Protein AF-A0A954IAB9-F1 (afdb_monomer_lite)

Secondary structure (DSSP, 8-state):
-HHHHHHHHHHHHHHHS-TTTHHHHHHHHHIIIIIIHHHHHHHHHH-SEETTEE----BTTBT-----HHHHHHHHHHH-S----HHHHHHHHHS----TTS-HHHHHHHHHTHHHHHHHHHHHHHHHHHHHHHHT-S-------HHHHHHSS------

Structure (mmCIF, N/CA/C/O backbone):
data_AF-A0A954IAB9-F1
#
_entry.id   AF-A0A954IAB9-F1
#
loop_
_atom_site.group_PDB
_atom_site.id
_atom_site.type_symbol
_atom_site.label_atom_id
_atom_site.label_alt_id
_atom_site.label_comp_id
_atom_site.label_asym_id
_atom_site.label_entity_id
_atom_site.label_seq_id
_atom_site.pdbx_PDB_ins_code
_atom_site.Cartn_x
_atom_site.Cartn_y
_atom_site.Cartn_z
_atom_site.occupancy
_atom_site.B_iso_or_equiv
_atom_site.auth_seq_id
_atom_site.auth_comp_id
_atom_site.auth_asym_id
_atom_site.auth_atom_id
_atom_site.pdbx_PDB_model_num
ATOM 1 N N . CYS A 1 1 ? -14.443 4.935 0.168 1.00 63.38 1 CYS A N 1
ATOM 2 C CA . CYS A 1 1 ? -14.576 3.662 0.917 1.00 63.38 1 CYS A CA 1
ATOM 3 C C . CYS A 1 1 ? -13.599 3.584 2.092 1.00 63.38 1 CYS A C 1
ATOM 5 O O . CYS A 1 1 ? -14.034 3.186 3.162 1.00 63.38 1 CYS A O 1
ATOM 7 N N . TYR A 1 2 ? -12.340 4.011 1.920 1.00 65.38 2 TYR A N 1
ATOM 8 C CA . TYR A 1 2 ? -11.332 4.087 2.987 1.00 65.38 2 TYR A CA 1
ATOM 9 C C . TYR A 1 2 ? -11.833 4.840 4.234 1.00 65.38 2 TYR A C 1
ATOM 11 O O . TYR A 1 2 ? -11.977 4.232 5.288 1.00 65.38 2 TYR A O 1
ATOM 19 N N . ASP A 1 3 ? -12.218 6.113 4.097 1.00 75.12 3 ASP A N 1
ATOM 20 C CA . ASP A 1 3 ? -12.642 6.924 5.251 1.00 75.12 3 ASP A CA 1
ATOM 21 C C . ASP A 1 3 ? -13.807 6.323 6.029 1.00 75.12 3 ASP A C 1
ATOM 23 O O . ASP A 1 3 ? -13.768 6.289 7.250 1.00 75.12 3 ASP A O 1
ATOM 27 N N . PHE A 1 4 ? -14.821 5.790 5.348 1.00 79.31 4 PHE A N 1
ATOM 28 C CA . PHE A 1 4 ? -15.964 5.183 6.029 1.00 79.31 4 PHE A CA 1
ATOM 29 C C . PHE A 1 4 ? -15.543 3.986 6.896 1.00 79.31 4 PHE A C 1
ATOM 31 O O . PHE A 1 4 ? -15.922 3.897 8.058 1.00 79.31 4 PHE A O 1
ATOM 38 N N . PHE A 1 5 ? -14.702 3.094 6.366 1.00 80.88 5 PHE A N 1
ATOM 39 C CA . PHE A 1 5 ? -14.219 1.933 7.114 1.00 80.88 5 PHE A CA 1
ATOM 40 C C . PHE A 1 5 ? -13.349 2.338 8.315 1.00 80.88 5 PHE A C 1
ATOM 42 O O . PHE A 1 5 ? -13.541 1.823 9.416 1.00 80.88 5 PHE A O 1
ATOM 49 N N . PHE A 1 6 ? -12.431 3.290 8.128 1.00 81.44 6 PHE A N 1
A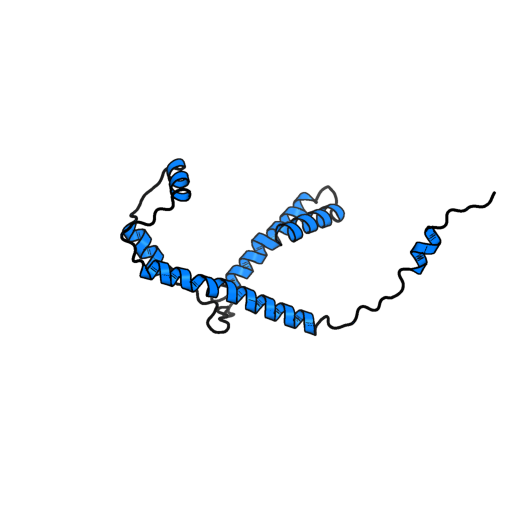TOM 50 C CA . PHE A 1 6 ? -11.517 3.718 9.188 1.00 81.44 6 PHE A CA 1
ATOM 51 C C . PHE A 1 6 ? -12.205 4.576 10.250 1.00 81.44 6 PHE A C 1
ATOM 53 O O . PHE A 1 6 ? -12.039 4.312 11.438 1.00 81.44 6 PHE A O 1
ATOM 60 N N . VAL A 1 7 ? -13.032 5.545 9.855 1.00 83.94 7 VAL A N 1
ATOM 61 C CA . VAL A 1 7 ? -13.745 6.425 10.792 1.00 83.94 7 VAL A CA 1
ATOM 62 C C . VAL A 1 7 ? -14.751 5.632 11.624 1.00 83.94 7 VAL A C 1
ATOM 64 O O . VAL A 1 7 ? -14.762 5.754 12.850 1.00 83.94 7 VAL A O 1
ATOM 67 N N . THR A 1 8 ? -15.557 4.767 11.001 1.00 86.81 8 THR A N 1
ATOM 68 C CA . THR A 1 8 ? -16.503 3.924 11.746 1.00 86.81 8 THR A CA 1
ATOM 69 C C . THR A 1 8 ? -15.774 2.876 12.590 1.00 86.81 8 THR A C 1
ATOM 71 O O . THR A 1 8 ? -16.167 2.636 13.733 1.00 86.81 8 THR A O 1
ATOM 74 N N . GLY A 1 9 ? -14.678 2.303 12.082 1.00 84.19 9 GLY A N 1
ATOM 75 C CA . GLY A 1 9 ? -13.828 1.376 12.828 1.00 84.19 9 GLY A CA 1
ATOM 76 C C . GLY A 1 9 ? -13.229 2.006 14.087 1.00 84.19 9 GLY A C 1
ATOM 77 O O . GLY A 1 9 ? -13.311 1.417 15.168 1.00 84.19 9 GLY A O 1
ATOM 78 N N . PHE A 1 10 ? -12.699 3.227 13.994 1.00 84.88 10 PHE A N 1
ATOM 79 C CA . PHE A 1 10 ? -12.187 3.957 15.156 1.00 84.88 10 PHE A CA 1
ATOM 80 C C . PHE A 1 10 ? -13.293 4.312 16.145 1.00 84.88 10 PHE A C 1
ATOM 82 O O . PHE A 1 10 ? -13.125 4.078 17.340 1.00 84.88 10 PHE A O 1
ATOM 89 N N . MET A 1 11 ? -14.448 4.775 15.661 1.00 85.44 11 MET A N 1
ATOM 90 C CA . MET A 1 11 ? -15.587 5.106 16.519 1.00 85.44 11 MET A CA 1
ATOM 91 C C . MET A 1 11 ? -16.092 3.888 17.308 1.00 85.44 11 MET A C 1
ATOM 93 O O . MET A 1 11 ? -16.374 3.997 18.501 1.00 85.44 11 MET A O 1
ATOM 97 N N . TYR A 1 12 ? -16.150 2.712 16.677 1.00 86.69 12 TYR A N 1
ATOM 98 C CA . TYR A 1 12 ? -16.496 1.465 17.359 1.00 86.69 12 TYR A CA 1
ATOM 99 C C . TYR A 1 12 ? -15.424 1.038 18.374 1.00 86.69 12 TYR A C 1
ATOM 101 O O . TYR A 1 12 ? -15.738 0.671 19.510 1.00 86.69 12 TYR A O 1
ATOM 109 N N . THR A 1 13 ? -14.150 1.121 17.990 1.00 85.81 13 THR A N 1
ATOM 110 C CA . THR A 1 13 ? -13.026 0.733 18.854 1.00 85.81 13 THR A CA 1
ATOM 111 C C . THR A 1 13 ? -12.951 1.620 20.100 1.00 85.81 13 THR A C 1
ATOM 113 O O . THR A 1 13 ? -12.732 1.111 21.197 1.00 85.81 13 THR A O 1
ATOM 116 N N . ASP A 1 14 ? -13.244 2.915 19.971 1.00 82.19 14 ASP A N 1
ATOM 117 C CA . ASP A 1 14 ? -13.301 3.861 21.092 1.00 82.19 14 ASP A CA 1
ATOM 118 C C . ASP A 1 14 ? -14.468 3.622 22.050 1.00 82.19 14 ASP A C 1
ATOM 120 O O . ASP A 1 14 ? -14.331 3.851 23.258 1.00 82.19 14 ASP A O 1
ATOM 124 N N . GLN A 1 15 ? -15.608 3.154 21.536 1.00 84.12 15 GLN A N 1
ATOM 125 C CA . GLN A 1 15 ? -16.745 2.767 22.371 1.00 84.12 15 GLN A CA 1
ATOM 126 C C . GLN A 1 15 ? -16.466 1.473 23.139 1.00 84.12 15 GLN A C 1
ATOM 128 O O . GLN A 1 15 ? -16.858 1.349 24.300 1.00 84.12 15 GLN A O 1
ATOM 133 N N . LYS A 1 16 ? -15.784 0.509 22.508 1.00 85.94 16 LYS A N 1
ATOM 134 C CA . LYS A 1 16 ? -15.567 -0.821 23.086 1.00 85.94 16 LYS A CA 1
ATOM 135 C C . LYS A 1 16 ? -14.321 -0.910 23.975 1.00 85.94 16 LYS A C 1
ATOM 137 O O . LYS A 1 16 ? -14.319 -1.709 24.910 1.00 85.94 16 LYS A O 1
ATOM 142 N N . ALA A 1 17 ? -13.282 -0.116 23.709 1.00 82.25 17 ALA A N 1
ATOM 143 C CA . ALA A 1 17 ? -12.020 -0.174 24.441 1.00 82.25 17 ALA A CA 1
ATOM 144 C C . ALA A 1 17 ? -12.001 0.746 25.691 1.00 82.25 17 ALA A C 1
ATOM 146 O O . ALA A 1 17 ? -12.410 1.916 25.628 1.00 82.25 17 ALA A O 1
ATOM 147 N N . PRO A 1 18 ? -11.486 0.262 26.841 1.00 79.19 18 PRO A N 1
ATOM 148 C CA . PRO A 1 18 ? -11.261 1.082 28.029 1.00 79.19 18 PRO A CA 1
ATOM 149 C C . PRO A 1 18 ? -10.255 2.204 27.749 1.00 79.19 18 PRO A C 1
ATOM 151 O O . PRO A 1 18 ? -9.339 2.029 26.944 1.00 79.19 18 PRO A O 1
ATOM 154 N N . LYS A 1 19 ? -10.436 3.363 28.407 1.00 83.31 19 LYS A N 1
ATOM 155 C CA . LYS A 1 19 ? -9.707 4.624 28.134 1.00 83.31 19 LYS A CA 1
ATOM 156 C C . LYS A 1 19 ? -8.185 4.450 28.086 1.00 83.31 19 LYS A C 1
ATOM 158 O O . LYS A 1 19 ? -7.527 5.108 27.289 1.00 83.31 19 LYS A O 1
ATOM 163 N N . ASP A 1 20 ? -7.671 3.519 28.872 1.00 88.62 20 ASP A N 1
ATOM 164 C CA . ASP A 1 20 ? -6.248 3.249 29.068 1.00 88.62 20 ASP A CA 1
ATOM 165 C C . ASP A 1 20 ? -5.594 2.565 27.848 1.00 88.62 20 ASP A C 1
ATOM 167 O O . ASP A 1 20 ? -4.386 2.679 27.643 1.00 88.62 20 ASP A O 1
ATOM 171 N N . ILE A 1 21 ? -6.383 1.875 27.009 1.00 86.19 21 ILE A N 1
ATOM 172 C CA . ILE A 1 21 ? -5.887 1.102 25.854 1.00 86.19 21 ILE A CA 1
ATOM 173 C C . ILE A 1 21 ? -6.482 1.528 24.504 1.00 86.19 21 ILE A C 1
ATOM 175 O O . ILE A 1 21 ? -6.163 0.917 23.486 1.00 86.19 21 ILE A O 1
ATOM 179 N N . ARG A 1 22 ? -7.304 2.586 24.447 1.00 82.62 22 ARG A N 1
ATOM 180 C CA . ARG A 1 22 ? -7.924 3.058 23.187 1.00 82.62 22 ARG A CA 1
ATOM 181 C C . ARG A 1 22 ? -6.896 3.370 22.107 1.00 82.62 22 ARG A C 1
ATOM 183 O O . ARG A 1 22 ? -7.024 2.886 20.989 1.00 82.62 22 ARG A O 1
ATOM 190 N N . GLY A 1 23 ? -5.833 4.091 22.464 1.00 82.19 23 GLY A N 1
ATOM 191 C CA . GLY A 1 23 ? -4.753 4.414 21.527 1.00 82.19 23 GLY A CA 1
ATOM 192 C C . GLY A 1 23 ? -4.031 3.172 20.990 1.00 82.19 23 GLY A C 1
ATOM 193 O O . GLY A 1 23 ? -3.647 3.143 19.825 1.00 82.19 23 GLY A O 1
ATOM 194 N N . GLN A 1 24 ? -3.906 2.118 21.805 1.00 85.75 24 GLN A N 1
ATOM 195 C CA . GLN A 1 24 ? -3.318 0.841 21.383 1.00 85.75 24 GLN A CA 1
ATOM 196 C C . GLN A 1 24 ? -4.262 0.059 20.458 1.00 85.75 24 GLN A C 1
ATOM 198 O O . GLN A 1 24 ? -3.827 -0.563 19.494 1.00 85.75 24 GLN A O 1
ATOM 203 N N . ALA A 1 25 ? -5.567 0.109 20.719 1.00 84.00 25 ALA A N 1
ATOM 204 C CA . ALA A 1 25 ? -6.564 -0.559 19.890 1.00 84.00 25 ALA A CA 1
ATOM 205 C C . ALA A 1 25 ? -6.741 0.134 18.523 1.00 84.00 25 ALA A C 1
ATOM 207 O O . ALA A 1 25 ? -6.866 -0.541 17.501 1.00 84.00 25 ALA A O 1
ATOM 208 N N . GLN A 1 26 ? -6.675 1.470 18.475 1.00 80.50 26 GLN A N 1
ATOM 209 C CA . GLN A 1 26 ? -6.680 2.227 17.219 1.00 80.50 26 GLN A CA 1
ATOM 210 C C . GLN A 1 26 ? -5.434 1.935 16.369 1.00 80.50 26 GLN A C 1
ATOM 212 O O . GLN A 1 26 ? -5.552 1.702 15.165 1.00 80.50 26 GLN A O 1
ATOM 217 N N . SER A 1 27 ? -4.243 1.892 16.978 1.00 86.50 27 SER A N 1
ATOM 218 C CA . SER A 1 27 ? -3.009 1.573 16.249 1.00 86.50 27 SER A CA 1
ATOM 219 C C . SER A 1 27 ? -2.967 0.118 15.778 1.00 86.50 27 SER A C 1
ATOM 221 O O . SER A 1 27 ? -2.481 -0.144 14.679 1.00 86.50 27 SER A O 1
ATOM 223 N N . LEU A 1 28 ? -3.558 -0.817 16.532 1.00 89.75 28 LEU A N 1
ATOM 224 C CA . LEU A 1 28 ? -3.750 -2.200 16.090 1.00 89.75 28 LEU A CA 1
ATOM 225 C C . LEU A 1 28 ? -4.651 -2.285 14.848 1.00 89.75 28 LEU A C 1
ATOM 227 O O . LEU A 1 28 ? -4.337 -3.029 13.921 1.00 89.75 28 LEU A O 1
ATOM 231 N N . LEU A 1 29 ? -5.733 -1.501 14.792 1.00 85.38 29 LEU A N 1
ATOM 232 C CA . LEU A 1 29 ? -6.628 -1.458 13.630 1.00 85.38 29 LEU A CA 1
ATOM 233 C C . LEU A 1 29 ? -5.893 -0.955 12.378 1.00 85.38 29 LEU A C 1
ATOM 235 O O . LEU A 1 29 ? -6.017 -1.547 11.303 1.00 85.38 29 LEU A O 1
ATOM 239 N N . VAL A 1 30 ? -5.066 0.085 12.514 1.00 86.31 30 VAL A N 1
ATOM 240 C CA . VAL A 1 30 ? -4.218 0.577 11.414 1.00 86.31 30 VAL A CA 1
ATOM 241 C C . VAL A 1 30 ? -3.159 -0.456 11.028 1.00 86.31 30 VAL A C 1
ATOM 243 O O . VAL A 1 30 ? -2.972 -0.731 9.846 1.00 86.31 30 VAL A O 1
ATOM 246 N N . PHE A 1 31 ? -2.499 -1.085 12.000 1.00 89.69 31 PHE A N 1
ATOM 247 C CA . PHE A 1 31 ? -1.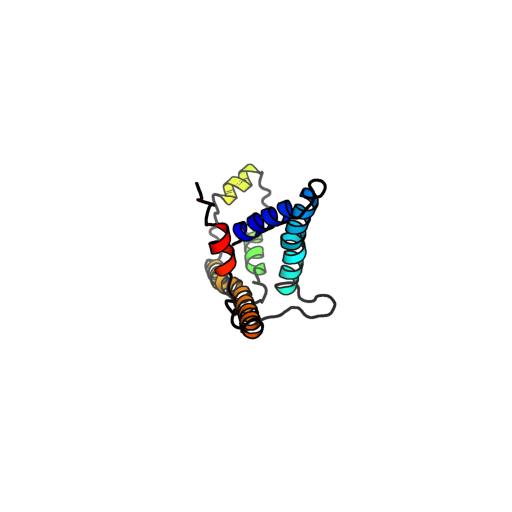482 -2.106 11.747 1.00 89.69 31 PHE A CA 1
ATOM 248 C C . PHE A 1 31 ? -2.043 -3.326 11.008 1.00 89.69 31 PHE A C 1
ATOM 250 O O . PHE A 1 31 ? -1.424 -3.820 10.068 1.00 89.69 31 PHE A O 1
ATOM 257 N N . LEU A 1 32 ? -3.226 -3.808 11.383 1.00 87.88 32 LEU A N 1
ATOM 258 C CA . LEU A 1 32 ? -3.835 -4.961 10.722 1.00 87.88 32 LEU A CA 1
ATOM 259 C C . LEU A 1 32 ? -4.257 -4.648 9.286 1.00 87.88 32 LEU A C 1
ATOM 261 O O . LEU A 1 32 ? -4.171 -5.511 8.419 1.00 87.88 32 LEU A O 1
ATOM 265 N N . THR A 1 33 ? -4.681 -3.419 9.016 1.00 81.75 33 THR A N 1
ATOM 266 C CA . THR A 1 33 ? -5.237 -3.033 7.713 1.00 81.75 33 THR A CA 1
ATOM 267 C C . THR A 1 33 ? -4.162 -2.546 6.743 1.00 81.75 33 THR A C 1
ATOM 269 O O . THR A 1 33 ? -4.121 -2.995 5.601 1.00 81.75 33 THR A O 1
ATOM 272 N N . GLN A 1 34 ? -3.258 -1.680 7.204 1.00 82.31 34 GLN A N 1
ATOM 273 C CA . GLN A 1 34 ? -2.168 -1.106 6.408 1.00 82.31 34 GLN A CA 1
ATOM 274 C C . GLN A 1 34 ? -0.862 -1.890 6.516 1.00 82.31 34 GLN A C 1
ATOM 276 O O . GLN A 1 34 ? -0.053 -1.848 5.600 1.00 82.31 34 GLN A O 1
ATOM 281 N N . GLY A 1 35 ? -0.633 -2.603 7.618 1.00 86.62 35 GLY A N 1
ATOM 282 C CA . GLY A 1 35 ? 0.543 -3.456 7.780 1.00 86.62 35 GLY A CA 1
ATOM 283 C C . GLY A 1 35 ? 0.268 -4.853 7.244 1.00 86.62 35 GLY A C 1
ATOM 284 O O . GLY A 1 35 ? 0.699 -5.209 6.152 1.00 86.62 35 GLY A O 1
ATOM 285 N N . VAL A 1 36 ? -0.483 -5.646 8.007 1.00 86.25 36 VAL A N 1
ATOM 286 C CA . VAL A 1 36 ? -0.720 -7.067 7.710 1.00 86.25 36 VAL A CA 1
ATOM 287 C C . VAL A 1 36 ? -1.533 -7.247 6.427 1.00 86.25 36 VAL A C 1
ATOM 289 O O . VAL A 1 36 ? -1.133 -8.011 5.550 1.00 86.25 36 VAL A O 1
ATOM 292 N N . GLY A 1 37 ? -2.638 -6.515 6.283 1.00 83.00 37 GLY A N 1
ATOM 293 C CA . GLY A 1 37 ? -3.507 -6.591 5.110 1.00 83.00 37 GLY A CA 1
ATOM 294 C C . GLY A 1 37 ? -2.770 -6.242 3.821 1.00 83.00 37 GLY A C 1
ATOM 295 O O . GLY A 1 37 ? -2.872 -6.963 2.832 1.00 83.00 37 GLY A O 1
ATOM 296 N N . MET A 1 38 ? -1.954 -5.190 3.853 1.00 82.25 38 MET A N 1
ATOM 297 C CA . MET A 1 38 ? -1.136 -4.794 2.712 1.00 82.25 38 MET A CA 1
ATOM 298 C C . MET A 1 38 ? 0.029 -5.765 2.464 1.00 82.25 38 MET A C 1
ATOM 300 O O . MET A 1 38 ? 0.311 -6.081 1.314 1.00 82.25 38 MET A O 1
ATOM 304 N N . PHE A 1 39 ? 0.672 -6.293 3.509 1.00 78.00 39 PHE A N 1
ATOM 305 C CA . PHE A 1 39 ? 1.749 -7.283 3.389 1.00 78.00 39 PHE A CA 1
ATOM 306 C C . PHE A 1 39 ? 1.280 -8.555 2.676 1.00 78.00 39 PHE A C 1
ATOM 308 O O . PHE A 1 39 ? 1.894 -8.987 1.698 1.00 78.00 39 PHE A O 1
ATOM 315 N N . PHE A 1 40 ? 0.163 -9.129 3.128 1.00 77.06 40 PHE A N 1
ATOM 316 C CA . PHE A 1 40 ? -0.419 -10.297 2.475 1.00 77.06 40 PHE A CA 1
ATOM 317 C C . PHE A 1 40 ? -1.030 -9.940 1.120 1.00 77.06 40 PHE A C 1
ATOM 319 O O . PHE A 1 40 ? -0.867 -10.704 0.176 1.00 77.06 40 PHE A O 1
ATOM 326 N N . GLY A 1 41 ? -1.644 -8.761 0.983 1.00 74.56 41 GLY A N 1
ATOM 327 C CA . GLY A 1 41 ? -2.164 -8.264 -0.290 1.00 74.56 41 GLY A CA 1
ATOM 328 C C . GLY A 1 41 ? -1.082 -8.167 -1.366 1.00 74.56 41 GLY A C 1
ATOM 329 O O . GLY A 1 41 ? -1.258 -8.706 -2.454 1.00 74.56 41 GLY A O 1
ATOM 330 N N . TYR A 1 42 ? 0.075 -7.576 -1.050 1.00 71.00 42 TYR A N 1
ATOM 331 C CA . TYR A 1 42 ? 1.211 -7.522 -1.970 1.00 71.00 42 TYR A CA 1
ATOM 332 C C . TYR A 1 42 ? 1.824 -8.897 -2.220 1.00 71.00 42 TYR A C 1
ATOM 334 O O . TYR A 1 42 ? 2.242 -9.178 -3.338 1.00 71.00 42 TYR A O 1
ATOM 342 N N . ARG A 1 43 ? 1.866 -9.781 -1.217 1.00 69.50 43 ARG A N 1
ATOM 343 C CA . ARG A 1 43 ? 2.352 -11.151 -1.422 1.00 69.50 43 ARG A CA 1
ATOM 344 C C . ARG A 1 43 ? 1.447 -11.978 -2.325 1.00 69.50 43 ARG A C 1
ATOM 346 O O . ARG A 1 43 ? 1.959 -12.752 -3.122 1.00 69.50 43 ARG A O 1
ATOM 353 N N . ILE A 1 44 ? 0.137 -11.801 -2.223 1.00 71.38 44 ILE A N 1
ATOM 354 C CA . ILE A 1 44 ? -0.834 -12.491 -3.073 1.00 71.38 44 ILE A CA 1
ATOM 355 C C . ILE A 1 44 ? -0.847 -11.880 -4.478 1.00 71.38 44 ILE A C 1
ATOM 357 O O . ILE A 1 44 ? -0.932 -12.609 -5.454 1.00 71.38 44 ILE A O 1
ATOM 361 N N . ALA A 1 45 ? -0.734 -10.556 -4.599 1.00 67.88 45 ALA A N 1
ATOM 362 C CA . ALA A 1 45 ? -0.788 -9.883 -5.895 1.00 67.88 45 ALA A CA 1
ATOM 363 C C . ALA A 1 45 ? 0.553 -9.882 -6.657 1.00 67.88 45 ALA A C 1
ATOM 365 O O . ALA A 1 45 ? 0.552 -9.786 -7.880 1.00 67.88 45 ALA A O 1
ATOM 366 N N . PHE A 1 46 ? 1.697 -9.969 -5.964 1.00 62.66 46 PHE A N 1
ATOM 367 C CA . PHE A 1 46 ? 3.026 -9.774 -6.567 1.00 62.66 46 PHE A CA 1
ATOM 368 C C . PHE A 1 46 ? 4.127 -10.698 -6.013 1.00 62.66 46 PHE A C 1
ATOM 370 O O . PHE A 1 46 ? 5.286 -10.550 -6.396 1.00 62.66 46 PHE A O 1
ATOM 377 N N . GLY A 1 47 ? 3.817 -11.604 -5.079 1.00 63.97 47 GLY A N 1
ATOM 378 C CA . GLY A 1 47 ? 4.814 -12.247 -4.216 1.00 63.97 47 GLY A CA 1
ATOM 379 C C . GLY A 1 47 ? 5.446 -13.548 -4.703 1.00 63.97 47 GLY A C 1
ATOM 380 O O . GLY A 1 47 ? 6.328 -14.038 -4.002 1.00 63.97 47 GLY A O 1
ATOM 381 N N . GLY A 1 48 ? 5.041 -14.098 -5.850 1.00 66.50 48 GLY A N 1
ATOM 382 C CA . GLY A 1 48 ? 5.628 -15.309 -6.444 1.00 66.50 48 GLY A CA 1
ATOM 383 C C . G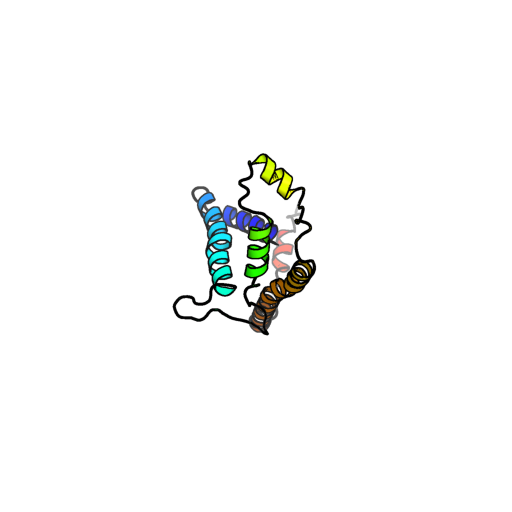LY A 1 48 ? 5.391 -16.585 -5.627 1.00 66.50 48 GLY A C 1
ATOM 384 O O . GLY A 1 48 ? 4.583 -17.417 -6.010 1.00 66.50 48 GLY A O 1
ATOM 385 N N . GLU A 1 49 ? 6.048 -16.734 -4.478 1.00 63.31 49 GLU A N 1
ATOM 386 C CA . GLU A 1 49 ? 5.939 -17.896 -3.590 1.00 63.31 49 GLU A CA 1
ATOM 387 C C . GLU A 1 49 ? 5.858 -17.444 -2.124 1.00 63.31 49 GLU A C 1
ATOM 389 O O . GLU A 1 49 ? 6.674 -16.644 -1.651 1.00 63.31 49 GLU A O 1
ATOM 394 N N . PHE A 1 50 ? 4.897 -17.963 -1.359 1.00 62.62 50 PHE A N 1
ATOM 395 C CA . PHE A 1 50 ? 4.833 -17.769 0.092 1.00 62.62 50 PHE A CA 1
ATOM 396 C C . PHE A 1 50 ? 4.765 -19.121 0.788 1.00 62.62 50 PHE A C 1
ATOM 398 O O . PHE A 1 50 ? 3.830 -19.887 0.587 1.00 62.62 50 PHE A O 1
ATOM 405 N N . ALA A 1 51 ? 5.772 -19.402 1.618 1.00 66.50 51 ALA A N 1
ATOM 406 C CA . ALA A 1 51 ? 5.864 -20.629 2.409 1.00 66.50 51 ALA A CA 1
ATOM 407 C C . ALA A 1 51 ? 5.729 -21.930 1.580 1.00 66.50 51 ALA A C 1
ATOM 409 O O . ALA A 1 51 ? 5.096 -22.882 2.026 1.00 66.50 51 ALA A O 1
ATOM 410 N N . GLY A 1 52 ? 6.318 -21.969 0.378 1.00 65.00 52 GLY A N 1
ATOM 411 C CA . GLY A 1 52 ? 6.266 -23.131 -0.525 1.00 65.00 52 GLY A CA 1
ATOM 412 C C . GLY A 1 52 ? 4.959 -23.267 -1.312 1.00 65.00 52 GLY A C 1
ATOM 413 O O . GLY A 1 52 ? 4.757 -24.265 -2.000 1.00 65.00 52 GLY A O 1
ATOM 414 N N . ILE A 1 53 ? 4.055 -22.289 -1.192 1.00 68.00 53 ILE A N 1
ATOM 415 C CA . ILE A 1 53 ? 2.840 -22.199 -1.997 1.00 68.00 53 ILE A CA 1
ATOM 416 C C . ILE A 1 53 ? 3.096 -21.172 -3.110 1.00 68.00 53 ILE A C 1
ATOM 418 O O . ILE A 1 53 ? 3.330 -19.998 -2.791 1.00 68.00 53 ILE A O 1
ATOM 422 N N . PRO A 1 54 ? 3.047 -21.574 -4.392 1.00 64.69 54 PRO A N 1
ATOM 423 C CA . PRO A 1 54 ? 3.081 -20.638 -5.509 1.00 64.69 54 PRO A CA 1
ATOM 424 C C . PRO A 1 54 ? 1.842 -19.725 -5.449 1.00 64.69 54 PRO A C 1
ATOM 426 O O . PRO A 1 54 ? 0.694 -20.180 -5.456 1.00 64.69 54 PRO A O 1
ATOM 429 N N . LEU A 1 55 ? 2.095 -18.426 -5.274 1.00 69.50 55 LEU A N 1
ATOM 430 C CA . LEU A 1 55 ? 1.115 -17.337 -5.175 1.00 69.50 55 LEU A CA 1
ATOM 431 C C . LEU A 1 55 ? 1.092 -16.464 -6.440 1.00 69.50 55 LEU A C 1
ATOM 433 O O . LEU A 1 55 ? 0.489 -15.396 -6.453 1.00 69.50 55 LEU A O 1
ATOM 437 N N . ASP A 1 56 ? 1.700 -16.923 -7.527 1.00 63.41 56 ASP A N 1
ATOM 438 C CA . ASP A 1 56 ? 1.616 -16.381 -8.884 1.00 63.41 56 ASP A CA 1
ATOM 439 C C . ASP A 1 56 ? 0.247 -16.664 -9.532 1.00 63.41 56 ASP A C 1
ATOM 441 O O . ASP A 1 56 ? 0.130 -17.138 -10.665 1.00 63.41 56 ASP A O 1
ATOM 445 N N . TRP A 1 57 ? -0.824 -16.363 -8.795 1.00 63.91 57 TRP A N 1
ATOM 446 C CA . TRP A 1 57 ? -2.199 -16.581 -9.222 1.00 63.91 57 TRP A CA 1
ATOM 447 C C . TRP A 1 57 ? -2.536 -15.576 -10.321 1.00 63.91 57 TRP A C 1
ATOM 449 O O . TRP A 1 57 ? -3.033 -14.483 -10.070 1.00 63.91 57 TRP A O 1
ATOM 459 N N . THR A 1 58 ? -2.247 -15.949 -11.563 1.00 61.47 58 THR A N 1
ATOM 460 C CA . THR A 1 58 ? -2.641 -15.187 -12.746 1.00 61.47 58 THR A CA 1
ATOM 461 C C . THR A 1 58 ? -4.014 -15.668 -13.200 1.00 61.47 58 THR A C 1
ATOM 463 O O . THR A 1 58 ? -4.193 -16.797 -13.654 1.00 61.47 58 THR A O 1
ATOM 466 N N . LEU A 1 59 ? -5.026 -14.816 -13.049 1.00 61.03 59 LEU A N 1
ATOM 467 C CA . LEU A 1 59 ? -6.389 -15.125 -13.474 1.00 61.03 59 LEU A CA 1
ATOM 468 C C . LEU A 1 59 ? -6.602 -14.545 -14.872 1.00 61.03 59 LEU A C 1
ATOM 470 O O . LEU A 1 59 ? -6.549 -13.335 -15.064 1.00 61.03 59 LEU A O 1
ATOM 474 N N . PHE A 1 60 ? -6.822 -15.418 -15.861 1.00 55.94 60 PHE A N 1
ATOM 475 C CA . PHE A 1 60 ? -7.100 -15.041 -17.257 1.00 55.94 60 PHE A CA 1
ATOM 476 C C . PHE A 1 60 ? -6.046 -14.110 -17.898 1.00 55.94 60 PHE A C 1
ATOM 478 O O . PHE A 1 60 ? -6.379 -13.248 -18.702 1.00 55.94 60 PHE A O 1
ATOM 485 N N . GLY A 1 61 ? -4.763 -14.271 -17.550 1.00 60.81 61 GLY A N 1
ATOM 486 C CA . GLY A 1 61 ? -3.669 -13.434 -18.071 1.00 60.81 61 GLY A CA 1
ATOM 487 C C . GLY A 1 61 ? -3.477 -12.098 -17.340 1.00 60.81 61 GLY A C 1
ATOM 488 O O . GLY A 1 61 ? -2.489 -11.410 -17.597 1.00 60.81 61 GLY A O 1
ATOM 489 N N . TYR A 1 62 ? -4.355 -11.776 -16.386 1.00 58.41 62 TYR A N 1
ATOM 490 C CA . TYR A 1 62 ? -4.264 -10.621 -15.496 1.00 58.41 62 TYR A CA 1
ATOM 491 C C . TYR A 1 62 ? -3.555 -11.010 -14.187 1.00 58.41 62 TYR A C 1
ATOM 493 O O . TYR A 1 62 ? -3.753 -12.110 -13.668 1.00 58.41 62 TYR A O 1
ATOM 501 N N . GLY A 1 63 ? -2.693 -10.128 -13.669 1.00 58.84 63 GLY A N 1
ATOM 502 C CA . GLY A 1 63 ? -1.831 -10.393 -12.502 1.00 58.84 63 GLY A CA 1
ATOM 503 C C . GLY A 1 63 ? -0.350 -10.624 -12.832 1.00 58.84 63 GLY A C 1
ATOM 504 O O . GLY A 1 63 ? 0.466 -10.772 -11.927 1.00 58.84 63 GLY A O 1
ATOM 505 N N . LYS A 1 64 ? 0.035 -10.612 -14.117 1.00 61.75 64 LYS A N 1
ATOM 506 C CA . LYS A 1 64 ? 1.453 -10.496 -14.487 1.00 61.75 64 LYS A CA 1
ATOM 507 C C . LYS A 1 64 ? 1.982 -9.141 -14.019 1.00 61.75 64 LYS A C 1
ATOM 509 O O . LYS A 1 64 ? 1.308 -8.126 -14.198 1.00 61.75 64 LYS A O 1
ATOM 514 N N . GLN A 1 65 ? 3.180 -9.124 -13.433 1.00 58.19 65 GLN A N 1
ATOM 515 C CA . GLN A 1 65 ? 3.867 -7.873 -13.122 1.00 58.19 65 GLN A CA 1
ATOM 516 C C . GLN A 1 65 ? 3.996 -7.061 -14.414 1.00 58.19 65 GLN A C 1
ATOM 518 O O . GLN A 1 65 ? 4.492 -7.562 -15.422 1.00 58.19 65 GLN A O 1
ATOM 523 N N . VAL A 1 66 ? 3.491 -5.829 -14.382 1.00 59.66 66 VAL A N 1
ATOM 524 C CA . VAL A 1 66 ? 3.686 -4.839 -15.442 1.00 59.66 66 VAL A CA 1
ATOM 525 C C . VAL A 1 66 ? 5.188 -4.605 -15.531 1.00 59.66 66 VAL A C 1
ATOM 527 O O . VAL A 1 66 ? 5.76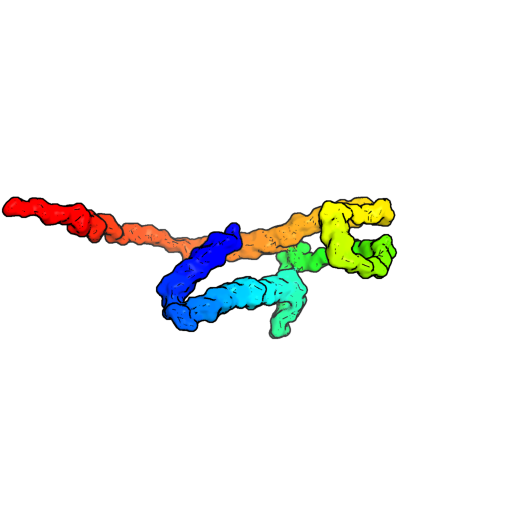6 -3.974 -14.643 1.00 59.66 66 VAL A O 1
ATOM 530 N N . ASP A 1 67 ? 5.824 -5.175 -16.557 1.00 60.22 67 ASP A N 1
ATOM 531 C CA . ASP A 1 67 ? 7.252 -5.011 -16.809 1.00 60.22 67 ASP A CA 1
ATOM 532 C C . ASP A 1 67 ? 7.512 -3.561 -17.214 1.00 60.22 67 ASP A C 1
ATOM 534 O O . ASP A 1 67 ? 7.485 -3.166 -18.376 1.00 60.22 67 ASP A O 1
ATOM 538 N N . SER A 1 68 ? 7.692 -2.736 -16.190 1.00 56.00 68 SER A N 1
ATOM 539 C CA . SER A 1 68 ? 8.107 -1.350 -16.324 1.00 56.00 68 SER A CA 1
ATOM 540 C C . SER A 1 68 ? 9.625 -1.258 -16.459 1.00 56.00 68 SER A C 1
ATOM 542 O O . SER A 1 68 ? 10.125 -0.143 -16.516 1.00 56.00 68 SER A O 1
ATOM 544 N N . GLY A 1 69 ? 10.363 -2.379 -16.472 1.00 58.88 69 GLY A N 1
ATOM 545 C CA . GLY A 1 69 ? 11.826 -2.402 -16.472 1.00 58.88 69 GLY A CA 1
ATOM 546 C C . GLY A 1 69 ? 12.391 -1.619 -17.648 1.00 58.88 69 GLY A C 1
ATOM 547 O O . GLY A 1 69 ? 13.062 -0.618 -17.439 1.00 58.88 69 GLY A O 1
ATOM 548 N N . ALA A 1 70 ? 11.981 -1.956 -18.872 1.00 60.66 70 ALA A N 1
ATOM 549 C CA . ALA A 1 70 ? 12.420 -1.249 -20.078 1.00 60.66 70 ALA A CA 1
ATOM 550 C C . ALA A 1 70 ? 12.056 0.251 -20.078 1.00 60.66 70 ALA A C 1
ATOM 552 O O . ALA A 1 70 ? 12.850 1.082 -20.509 1.00 60.66 70 ALA A O 1
ATOM 553 N N . TYR A 1 71 ? 10.883 0.622 -19.552 1.00 62.75 71 TYR A N 1
ATOM 554 C CA . TYR A 1 71 ? 10.451 2.023 -19.444 1.00 62.75 71 TYR A CA 1
ATOM 555 C C . TYR A 1 71 ? 11.224 2.792 -18.363 1.00 62.75 71 TYR A C 1
ATOM 557 O O . TYR A 1 71 ? 11.615 3.938 -18.567 1.00 62.75 71 TYR A O 1
ATOM 565 N N . VAL A 1 72 ? 11.468 2.166 -17.212 1.00 65.25 72 VAL A N 1
ATOM 566 C CA . VAL A 1 72 ? 12.221 2.740 -16.091 1.00 65.25 72 VAL A CA 1
ATOM 567 C C . VAL A 1 72 ? 13.705 2.840 -16.430 1.00 65.25 72 VAL A C 1
ATOM 569 O O . VAL A 1 72 ? 14.332 3.828 -16.058 1.00 65.25 72 VAL A O 1
ATOM 572 N N . ASP A 1 73 ? 14.252 1.871 -17.156 1.00 68.50 73 ASP A N 1
ATOM 573 C CA . ASP A 1 73 ? 15.644 1.857 -17.595 1.00 68.50 73 ASP A CA 1
ATOM 574 C C . ASP A 1 73 ? 15.868 2.891 -18.705 1.00 68.50 73 ASP A C 1
ATOM 576 O O . ASP A 1 73 ? 16.768 3.717 -18.569 1.00 68.50 73 ASP A O 1
ATOM 580 N N . ALA A 1 74 ? 14.968 2.984 -19.694 1.00 66.06 74 ALA A N 1
ATOM 581 C CA . ALA A 1 74 ? 14.983 4.064 -20.686 1.00 66.06 74 ALA A CA 1
ATOM 582 C C . ALA A 1 74 ? 14.804 5.454 -20.043 1.00 66.06 74 ALA A C 1
ATOM 584 O O . ALA A 1 74 ? 15.449 6.420 -20.447 1.00 66.06 74 ALA A O 1
ATOM 585 N N . LEU A 1 75 ? 13.973 5.576 -18.999 1.00 65.19 75 LEU A N 1
ATOM 586 C CA . LEU A 1 75 ? 13.825 6.819 -18.234 1.00 65.19 75 LEU A CA 1
ATOM 587 C C . LEU A 1 75 ? 15.073 7.171 -17.424 1.00 65.19 75 LEU A C 1
ATOM 589 O O . LEU A 1 75 ? 15.391 8.351 -17.313 1.00 65.19 75 LEU A O 1
ATOM 593 N N . LYS A 1 76 ? 15.743 6.190 -16.813 1.00 67.38 76 LYS A N 1
ATOM 594 C CA . LYS A 1 76 ? 16.985 6.410 -16.057 1.00 67.38 76 LYS A CA 1
ATOM 595 C C . LYS A 1 76 ? 18.128 6.798 -16.988 1.00 67.38 76 LYS A C 1
ATOM 597 O O . LYS A 1 76 ? 18.864 7.727 -16.669 1.00 67.38 76 LYS A O 1
ATOM 602 N N . GLU A 1 77 ? 18.227 6.143 -18.141 1.00 71.69 77 GLU A N 1
ATOM 603 C CA . GLU A 1 77 ? 19.217 6.446 -19.173 1.00 71.69 77 GLU A CA 1
ATOM 604 C C . GLU A 1 77 ? 18.989 7.838 -19.782 1.00 71.69 77 GLU A C 1
ATOM 606 O O . GLU A 1 77 ? 19.927 8.627 -19.877 1.00 71.69 77 GLU A O 1
ATOM 611 N N . ALA A 1 78 ? 17.736 8.199 -20.086 1.00 64.38 78 ALA A N 1
ATOM 612 C CA . ALA A 1 78 ? 17.394 9.517 -20.625 1.00 64.38 78 ALA A CA 1
ATOM 613 C C . ALA A 1 78 ? 17.499 10.659 -19.595 1.00 64.38 78 ALA A C 1
ATOM 615 O O . ALA A 1 78 ? 17.719 11.809 -19.975 1.00 64.38 78 ALA A O 1
ATOM 616 N N . ARG A 1 79 ? 17.306 10.377 -18.298 1.00 63.97 79 ARG A N 1
ATOM 617 C CA . ARG A 1 79 ? 17.291 11.399 -17.234 1.00 63.97 79 ARG A CA 1
ATOM 618 C C . ARG A 1 79 ? 18.666 11.626 -16.594 1.00 63.97 79 ARG A C 1
ATOM 620 O O . ARG A 1 79 ? 18.914 12.725 -16.102 1.00 63.97 79 ARG A O 1
ATOM 627 N N . GLY A 1 80 ? 19.548 10.623 -16.609 1.00 63.03 80 GLY A N 1
ATOM 628 C CA . GLY A 1 80 ? 20.830 10.656 -15.898 1.00 63.03 80 GLY A CA 1
ATOM 629 C C . GLY A 1 80 ? 20.673 10.717 -14.368 1.00 63.03 80 GLY A C 1
ATOM 630 O O . GLY A 1 80 ? 19.579 10.925 -13.839 1.00 63.03 80 GLY A O 1
ATOM 631 N N . GLU A 1 81 ? 21.769 10.524 -13.625 1.00 57.66 81 GLU A N 1
ATOM 632 C CA . GLU A 1 81 ? 21.787 10.653 -12.158 1.00 57.66 81 GLU A CA 1
ATOM 633 C C . GLU A 1 81 ? 21.635 12.125 -11.737 1.00 57.66 81 GLU A C 1
ATOM 635 O O . GLU A 1 81 ? 22.608 12.822 -11.457 1.00 57.66 81 GLU A O 1
ATOM 640 N N . GLN A 1 82 ? 20.403 12.630 -11.705 1.00 61.25 82 GLN A N 1
ATOM 641 C CA . GLN A 1 82 ? 20.118 13.956 -11.165 1.00 61.25 82 GLN A CA 1
ATOM 642 C C . GLN A 1 82 ? 19.698 13.848 -9.697 1.00 61.25 82 GLN A C 1
ATOM 644 O O . GLN A 1 82 ? 18.585 13.440 -9.365 1.00 61.25 82 GLN A O 1
ATOM 649 N N . SER A 1 83 ? 20.611 14.222 -8.800 1.00 58.34 83 SER A N 1
ATOM 650 C CA . SER A 1 83 ? 20.295 14.493 -7.400 1.00 58.34 83 SER A CA 1
ATOM 651 C C . SER A 1 83 ? 19.613 15.859 -7.303 1.00 58.34 83 SER A C 1
ATOM 653 O O . SER A 1 83 ? 20.274 16.889 -7.432 1.00 58.34 83 SER A O 1
ATOM 655 N N . PHE A 1 84 ? 18.299 15.877 -7.099 1.00 67.06 84 PHE A N 1
ATOM 656 C CA . PHE A 1 84 ? 17.544 17.120 -6.941 1.00 67.06 84 PHE A CA 1
ATOM 657 C C . PHE A 1 84 ? 17.519 17.572 -5.479 1.00 67.06 84 PHE A C 1
ATOM 659 O O . PHE A 1 84 ? 17.391 16.761 -4.556 1.00 67.06 84 PHE A O 1
ATOM 666 N N . THR A 1 85 ? 17.586 18.883 -5.261 1.00 82.44 85 THR A N 1
ATOM 667 C CA . THR A 1 85 ? 17.341 19.490 -3.948 1.00 82.44 85 THR A CA 1
ATOM 668 C C . THR A 1 85 ? 15.845 19.407 -3.614 1.00 82.44 85 THR A C 1
ATOM 670 O O . THR A 1 85 ? 15.005 19.387 -4.509 1.00 82.44 85 THR A O 1
ATOM 673 N N . PHE A 1 86 ? 15.465 19.389 -2.330 1.00 84.56 86 PHE A N 1
ATOM 674 C CA . PHE A 1 86 ? 14.065 19.246 -1.878 1.00 84.56 86 PHE A CA 1
ATOM 675 C C . PHE A 1 86 ? 13.053 20.124 -2.644 1.00 84.56 86 PHE A C 1
ATOM 677 O O . PHE A 1 86 ? 12.005 19.638 -3.062 1.00 84.56 86 PHE A O 1
ATOM 684 N N . VAL A 1 87 ? 13.371 21.403 -2.868 1.00 87.00 87 VAL A N 1
ATOM 685 C CA . VAL A 1 87 ? 12.478 22.343 -3.572 1.00 87.00 87 VAL A CA 1
ATOM 686 C C . VAL A 1 87 ? 12.402 22.052 -5.075 1.00 87.00 87 VAL A C 1
ATOM 688 O O . VAL A 1 87 ? 11.341 22.204 -5.674 1.00 87.00 87 VAL A O 1
ATOM 691 N N . GLU A 1 88 ? 13.485 21.569 -5.676 1.00 79.56 88 GLU A N 1
ATOM 692 C CA . GLU A 1 88 ? 13.537 21.194 -7.094 1.00 79.56 88 GLU A CA 1
ATOM 693 C C . GLU A 1 88 ? 12.727 19.921 -7.349 1.00 79.56 88 GLU A C 1
ATOM 695 O O . GLU A 1 88 ? 11.952 19.869 -8.300 1.00 79.56 88 GLU A O 1
ATOM 700 N N . SER A 1 89 ? 12.792 18.946 -6.437 1.00 79.88 89 SER A N 1
ATOM 701 C CA . SER A 1 89 ? 11.936 17.753 -6.463 1.00 79.88 89 SER A CA 1
ATOM 702 C C . SER A 1 89 ? 10.447 18.110 -6.393 1.00 79.88 89 SER A C 1
ATOM 704 O O . SER A 1 89 ? 9.628 17.503 -7.084 1.00 79.88 89 SER A O 1
ATOM 706 N N . LEU A 1 90 ? 10.083 19.116 -5.587 1.00 87.12 90 LEU A N 1
ATOM 707 C CA . LEU A 1 90 ? 8.703 19.605 -5.505 1.00 87.12 90 LEU A CA 1
ATOM 708 C C . LEU A 1 90 ? 8.269 20.307 -6.797 1.00 87.12 90 LEU A C 1
ATOM 710 O O . LEU A 1 90 ? 7.180 20.042 -7.303 1.00 87.12 90 LEU A O 1
ATOM 714 N N . GLN A 1 91 ? 9.120 21.165 -7.362 1.00 80.50 91 GLN A N 1
ATOM 715 C CA . GLN A 1 91 ? 8.831 21.846 -8.627 1.00 80.50 91 GLN A CA 1
ATOM 716 C C . GLN A 1 91 ? 8.732 20.864 -9.800 1.00 80.50 91 GLN A C 1
ATOM 718 O O . GLN A 1 91 ? 7.848 21.006 -10.641 1.00 80.50 91 GLN A O 1
ATOM 723 N N . GLN A 1 92 ? 9.573 19.831 -9.828 1.00 73.50 92 GLN A N 1
ATOM 724 C CA . GLN A 1 92 ? 9.569 18.798 -10.862 1.00 73.50 92 GLN A CA 1
ATOM 725 C C . GLN A 1 92 ? 8.372 17.842 -10.747 1.00 73.50 92 GLN A C 1
ATOM 727 O O . GLN A 1 92 ? 7.875 17.344 -11.756 1.00 73.50 92 GLN A O 1
ATOM 732 N N . MET A 1 93 ? 7.867 17.601 -9.534 1.00 76.44 93 MET A N 1
ATOM 733 C CA . MET A 1 93 ? 6.629 16.843 -9.340 1.00 76.44 93 MET A CA 1
ATOM 734 C C . MET A 1 93 ? 5.410 17.611 -9.873 1.00 76.44 93 MET A C 1
ATOM 736 O O . MET A 1 93 ? 4.501 17.001 -10.435 1.00 76.44 93 MET A O 1
ATOM 740 N N . VAL A 1 94 ? 5.407 18.940 -9.727 1.00 83.12 94 VAL A N 1
ATOM 741 C CA . VAL A 1 94 ? 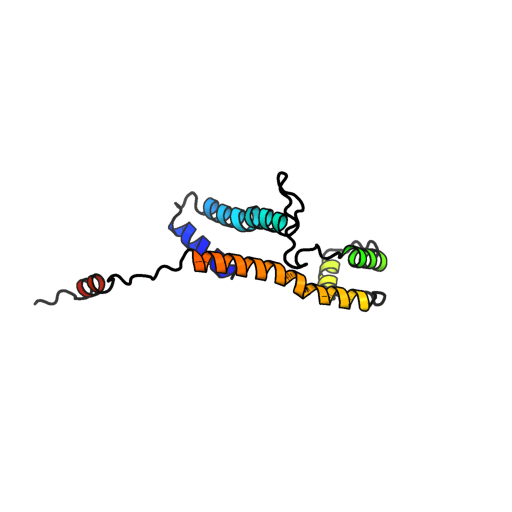4.340 19.820 -10.231 1.00 83.12 94 VAL A CA 1
ATOM 742 C C . VAL A 1 94 ? 4.457 20.041 -11.741 1.00 83.12 94 VAL A C 1
ATOM 744 O O . VAL A 1 94 ? 3.443 20.065 -12.435 1.00 83.12 94 VAL A O 1
ATOM 747 N N . ASN A 1 95 ? 5.675 20.152 -12.267 1.00 74.50 95 ASN A N 1
ATOM 748 C CA . ASN A 1 95 ? 5.935 20.333 -13.689 1.00 74.50 95 ASN A CA 1
ATOM 749 C C . ASN A 1 95 ? 6.513 19.048 -14.288 1.00 74.50 95 ASN A C 1
ATOM 751 O O . ASN A 1 95 ? 7.699 18.971 -14.604 1.00 74.50 95 ASN A O 1
ATOM 755 N N . ARG A 1 96 ? 5.671 18.011 -14.381 1.00 62.47 96 ARG A N 1
ATOM 756 C CA . ARG A 1 96 ? 6.048 16.676 -14.864 1.00 62.47 96 ARG A CA 1
ATOM 757 C C . ARG A 1 96 ? 6.380 16.722 -16.364 1.00 62.47 96 ARG A C 1
ATOM 759 O O . ARG A 1 96 ? 5.557 16.361 -17.199 1.00 62.47 96 ARG A O 1
ATOM 766 N N . THR A 1 97 ? 7.578 17.178 -16.709 1.00 59.91 97 THR A N 1
ATOM 767 C CA . THR A 1 97 ? 8.096 17.178 -18.077 1.00 59.91 97 THR A CA 1
ATOM 768 C C . THR A 1 97 ? 8.727 15.818 -18.360 1.00 59.91 97 THR A C 1
ATOM 770 O O . THR A 1 97 ? 9.729 15.433 -17.755 1.00 59.91 97 THR A O 1
ATOM 773 N N . LEU A 1 98 ? 8.105 15.036 -19.246 1.00 65.50 98 LEU A N 1
ATOM 774 C CA . LEU A 1 98 ? 8.798 13.896 -19.836 1.00 65.50 98 LEU A CA 1
ATOM 775 C C . LEU A 1 98 ? 9.838 14.457 -20.817 1.00 65.50 98 LEU A C 1
ATOM 777 O O . LEU A 1 98 ? 9.504 15.387 -21.549 1.00 65.50 98 LEU A O 1
ATOM 781 N N . PRO A 1 99 ? 11.087 13.964 -20.813 1.00 63.06 99 PRO A N 1
ATOM 782 C CA . PRO A 1 99 ? 12.071 14.400 -21.795 1.00 63.06 99 PRO A CA 1
ATOM 783 C C . PRO A 1 99 ? 11.562 14.061 -23.201 1.00 63.06 99 PRO A C 1
ATOM 785 O O . PRO A 1 99 ? 11.066 12.959 -23.427 1.00 63.06 99 PRO A O 1
ATOM 788 N N . ASP A 1 100 ? 11.692 14.995 -24.144 1.00 62.00 100 ASP A N 1
ATOM 789 C CA . ASP A 1 100 ? 11.154 14.868 -25.511 1.00 62.00 100 ASP A CA 1
ATOM 790 C C . ASP A 1 100 ? 11.783 13.712 -26.321 1.00 62.00 100 ASP A C 1
ATOM 792 O O . ASP A 1 100 ? 11.320 13.389 -27.411 1.00 62.00 100 ASP A O 1
ATOM 796 N N . SER A 1 101 ? 12.829 13.068 -25.790 1.00 59.19 101 SER A N 1
ATOM 797 C CA . SER A 1 101 ? 13.481 11.879 -26.348 1.00 59.19 101 SER A CA 1
ATOM 798 C C . SER A 1 101 ? 12.843 10.550 -25.921 1.00 59.19 101 SER A C 1
ATOM 800 O O . SER A 1 101 ? 13.402 9.497 -26.225 1.00 59.19 101 SER A O 1
ATOM 802 N N . LEU A 1 102 ? 11.725 10.562 -25.183 1.00 59.56 102 LEU A N 1
ATOM 803 C CA . LEU A 1 102 ? 11.024 9.333 -24.812 1.00 59.56 102 LEU A CA 1
ATOM 804 C C . LEU A 1 102 ? 10.151 8.825 -25.966 1.00 59.56 102 LEU A C 1
ATOM 806 O O . LEU A 1 102 ? 9.272 9.545 -26.441 1.00 59.56 102 LEU A O 1
ATOM 810 N N . ASP A 1 103 ? 10.342 7.565 -26.361 1.00 63.97 103 ASP A N 1
ATOM 811 C CA . ASP A 1 103 ? 9.524 6.914 -27.385 1.00 63.97 103 ASP A CA 1
ATOM 812 C C . ASP A 1 103 ? 8.032 6.973 -27.022 1.00 63.97 103 ASP A C 1
ATOM 814 O O . ASP A 1 103 ? 7.568 6.413 -26.022 1.00 63.97 103 ASP A O 1
ATOM 818 N N . GLN A 1 104 ? 7.257 7.653 -27.867 1.00 65.56 104 GLN A N 1
ATOM 819 C CA . GLN A 1 104 ? 5.827 7.897 -27.665 1.00 65.56 104 GLN A CA 1
ATOM 820 C C . GLN A 1 104 ? 5.006 6.590 -27.676 1.00 65.56 104 GLN A C 1
ATOM 822 O O . GLN A 1 104 ? 3.926 6.511 -27.087 1.00 65.56 104 GLN A O 1
ATOM 827 N N . GLU A 1 105 ? 5.556 5.540 -28.290 1.00 63.94 105 GLU A N 1
ATOM 828 C CA . GLU A 1 105 ? 5.031 4.173 -28.298 1.00 63.94 105 GLU A CA 1
ATOM 829 C C . GLU A 1 105 ? 5.162 3.474 -26.929 1.00 63.94 105 GLU A C 1
ATOM 831 O O . GLU A 1 105 ? 4.286 2.714 -26.506 1.00 63.94 105 GLU A O 1
ATOM 836 N N . LEU A 1 106 ? 6.213 3.781 -26.167 1.00 62.62 106 LEU A N 1
ATOM 837 C CA . LEU A 1 106 ? 6.420 3.219 -24.830 1.00 62.62 106 LEU A CA 1
ATOM 838 C C . LEU A 1 106 ? 5.459 3.851 -23.807 1.00 62.62 106 LEU A C 1
ATOM 840 O O . LEU A 1 106 ? 4.937 3.185 -22.908 1.00 62.62 106 LEU A O 1
ATOM 844 N N . VAL A 1 107 ? 5.148 5.137 -23.995 1.00 66.62 107 VAL A N 1
ATOM 845 C CA . VAL A 1 107 ? 4.131 5.850 -23.210 1.00 66.62 107 VAL A CA 1
ATOM 846 C C . VAL A 1 107 ? 2.728 5.312 -23.518 1.00 66.62 107 VAL A C 1
ATOM 848 O O . VAL A 1 107 ? 1.945 5.086 -22.593 1.00 66.62 107 VAL A O 1
ATOM 851 N N . SER A 1 108 ? 2.403 5.051 -24.789 1.00 65.12 108 SER A N 1
ATOM 852 C CA . SER A 1 108 ? 1.081 4.536 -25.177 1.00 65.12 108 SER A CA 1
ATOM 853 C C . SER A 1 108 ? 0.851 3.087 -24.720 1.00 65.12 108 SER A C 1
ATOM 855 O O . SER A 1 108 ? -0.222 2.770 -24.200 1.00 65.12 108 SER A O 1
ATOM 857 N N . SER A 1 109 ? 1.867 2.225 -24.818 1.00 65.94 109 SER A N 1
ATOM 858 C CA . SER A 1 109 ? 1.808 0.837 -24.338 1.00 65.94 109 SER A CA 1
ATOM 859 C C . SER A 1 109 ? 1.723 0.735 -22.812 1.00 65.94 109 SER A C 1
ATOM 861 O O . SER A 1 109 ? 1.023 -0.140 -22.303 1.00 65.94 109 SER A O 1
ATOM 863 N N . THR A 1 110 ? 2.350 1.654 -22.068 1.00 64.12 110 THR A N 1
ATOM 864 C CA . THR A 1 110 ? 2.204 1.745 -20.602 1.00 64.12 110 THR A CA 1
ATOM 865 C C . THR A 1 110 ? 0.801 2.202 -20.210 1.00 64.12 110 THR A C 1
ATOM 867 O O . THR A 1 110 ? 0.207 1.651 -19.283 1.00 64.12 110 THR A O 1
ATOM 870 N N . MET A 1 111 ? 0.225 3.159 -20.949 1.00 62.59 111 MET A N 1
ATOM 871 C CA . MET A 1 111 ? -1.172 3.544 -20.751 1.00 62.59 111 MET A CA 1
ATOM 872 C C . MET A 1 111 ? -2.085 2.344 -21.014 1.00 62.59 111 MET A C 1
ATOM 874 O O . MET A 1 111 ? -2.897 2.030 -20.162 1.00 62.59 111 MET A O 1
ATOM 878 N N . SER A 1 112 ? -1.899 1.565 -22.080 1.00 67.06 112 SER A N 1
ATOM 879 C CA . SER A 1 112 ? -2.734 0.375 -22.331 1.00 67.06 112 SER A CA 1
ATOM 880 C C . SER A 1 112 ? -2.726 -0.679 -21.204 1.00 67.06 112 SER A C 1
ATOM 882 O O . SER A 1 112 ? -3.636 -1.503 -21.147 1.00 67.06 112 SER A O 1
ATOM 884 N N . GLN A 1 113 ? -1.740 -0.672 -20.300 1.00 68.06 113 GLN A N 1
ATOM 885 C CA . GLN A 1 113 ? -1.638 -1.628 -19.189 1.00 68.06 113 GLN A CA 1
ATOM 886 C C . GLN A 1 113 ? -2.454 -1.229 -17.948 1.00 68.06 113 GLN A C 1
ATOM 888 O O . GLN A 1 113 ? -2.598 -2.043 -17.032 1.00 68.06 113 GLN A O 1
ATOM 893 N N . TRP A 1 114 ? -3.015 -0.012 -17.905 1.00 68.50 114 TRP A N 1
ATOM 894 C CA . TRP A 1 114 ? -3.778 0.471 -16.748 1.00 68.50 114 TRP A CA 1
ATOM 895 C C . TRP A 1 114 ? -4.995 -0.419 -16.459 1.00 68.50 114 TRP A C 1
ATOM 897 O O . TRP A 1 114 ? -5.281 -0.707 -15.299 1.00 68.50 114 TRP A O 1
ATOM 907 N N . GLU A 1 115 ? -5.679 -0.900 -17.502 1.00 69.06 115 GLU A N 1
ATOM 908 C CA . GLU A 1 115 ? -6.854 -1.766 -17.375 1.00 69.06 115 GLU A CA 1
ATOM 909 C C . GLU A 1 115 ? -6.486 -3.079 -16.673 1.00 69.06 115 GLU A C 1
ATOM 911 O O . GLU A 1 115 ? -7.135 -3.481 -15.706 1.00 69.06 115 GLU A O 1
ATOM 916 N N . SER A 1 116 ? -5.368 -3.690 -17.073 1.00 68.94 116 SER A N 1
ATOM 917 C CA . SER A 1 116 ? -4.886 -4.943 -16.492 1.00 68.94 116 SER A CA 1
ATOM 918 C C . SER A 1 116 ? -4.604 -4.852 -14.991 1.00 68.94 116 SER A C 1
ATOM 920 O O . SER A 1 116 ? -4.747 -5.851 -14.283 1.00 68.94 116 SER A O 1
ATOM 922 N N . PHE A 1 117 ? -4.251 -3.663 -14.489 1.00 70.25 117 PHE A N 1
ATOM 923 C CA . PHE A 1 117 ? -4.024 -3.426 -13.063 1.00 70.25 117 PHE A CA 1
ATOM 924 C C . PHE A 1 117 ? -5.321 -3.475 -12.240 1.00 70.25 117 PHE A C 1
ATOM 926 O O . PHE A 1 117 ? -5.322 -3.973 -11.115 1.00 70.25 117 PHE A O 1
ATOM 933 N N . TRP A 1 118 ? -6.438 -2.997 -12.795 1.00 72.94 118 TRP A N 1
ATOM 934 C CA . TRP A 1 118 ? -7.729 -2.950 -12.095 1.00 72.94 118 TRP A CA 1
ATOM 935 C C . TRP A 1 118 ? -8.567 -4.215 -12.268 1.00 72.94 118 TRP A C 1
ATOM 937 O O . TRP A 1 118 ? -9.365 -4.547 -11.388 1.00 72.94 118 TRP A O 1
ATOM 947 N N . VAL A 1 119 ? -8.370 -4.946 -13.367 1.00 79.38 119 VAL A N 1
ATOM 948 C CA . VAL A 1 119 ? -9.119 -6.177 -13.651 1.00 79.38 119 VAL A CA 1
ATOM 949 C C . VAL A 1 119 ? -8.834 -7.264 -12.610 1.00 79.38 119 VAL A C 1
ATOM 951 O O . VAL A 1 119 ? -9.762 -7.942 -12.175 1.00 79.38 119 VAL A O 1
ATOM 954 N N . PHE A 1 120 ? -7.595 -7.396 -12.127 1.00 73.81 120 PHE A N 1
ATOM 955 C CA . PHE A 1 120 ? -7.255 -8.415 -11.127 1.00 73.81 120 PHE A CA 1
ATOM 956 C C . PHE A 1 120 ? -7.996 -8.222 -9.779 1.00 73.81 120 PHE A C 1
ATOM 958 O O . PHE A 1 120 ? -8.696 -9.149 -9.352 1.00 73.81 120 PHE A O 1
ATOM 965 N N . PRO A 1 121 ? -7.970 -7.032 -9.135 1.00 76.69 121 PRO A N 1
ATOM 966 C CA . PRO A 1 121 ? -8.820 -6.746 -7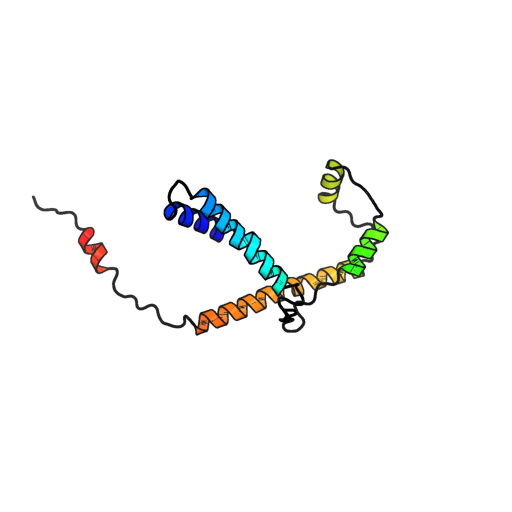.976 1.00 76.69 121 PRO A CA 1
ATOM 967 C C . PRO A 1 121 ? -10.321 -6.924 -8.243 1.00 76.69 121 PRO A C 1
ATOM 969 O O . PRO A 1 121 ? -11.044 -7.395 -7.364 1.00 76.69 121 PRO A O 1
ATOM 972 N N . ALA A 1 122 ? -10.801 -6.574 -9.442 1.00 83.56 122 ALA A N 1
ATOM 973 C CA . ALA A 1 122 ? -12.211 -6.713 -9.801 1.00 83.56 122 ALA A CA 1
ATOM 974 C C . ALA A 1 122 ? -12.656 -8.184 -9.864 1.00 83.56 122 ALA A C 1
ATOM 976 O O . ALA A 1 122 ? -13.714 -8.528 -9.335 1.00 83.56 122 ALA A O 1
ATOM 977 N N . ILE A 1 123 ? -11.831 -9.066 -10.441 1.00 82.31 123 ILE A N 1
ATOM 978 C CA . ILE A 1 123 ? -12.094 -10.512 -10.466 1.00 82.31 123 ILE A CA 1
ATOM 979 C C . ILE A 1 123 ? -12.134 -11.066 -9.037 1.00 82.31 123 ILE A C 1
ATOM 981 O O . ILE A 1 123 ? -13.078 -11.771 -8.679 1.00 82.31 123 ILE A O 1
ATOM 985 N N . MET A 1 124 ? -11.161 -10.703 -8.196 1.00 81.19 124 MET A N 1
ATOM 986 C CA . MET A 1 124 ? -11.129 -11.120 -6.789 1.00 81.19 124 MET A CA 1
ATOM 987 C C . MET A 1 124 ? -12.373 -10.657 -6.020 1.00 81.19 124 MET A C 1
ATOM 989 O O . MET A 1 124 ? -12.975 -11.445 -5.291 1.00 81.19 124 MET A O 1
ATOM 993 N N . ALA A 1 125 ? -12.809 -9.410 -6.221 1.00 82.00 125 ALA A N 1
ATOM 994 C CA . ALA A 1 125 ? -14.050 -8.900 -5.641 1.00 82.00 125 ALA A CA 1
ATOM 995 C C . ALA A 1 125 ? -15.281 -9.682 -6.133 1.00 82.00 125 ALA A C 1
ATOM 997 O O . ALA A 1 125 ? -16.161 -9.994 -5.333 1.00 82.00 125 ALA A O 1
ATOM 998 N N . GLY A 1 126 ? -15.320 -10.054 -7.417 1.00 88.44 126 GLY A N 1
ATOM 999 C CA . GLY A 1 126 ? -16.365 -10.908 -7.986 1.00 88.44 126 GLY A CA 1
ATOM 1000 C C . GLY A 1 126 ? -16.413 -12.302 -7.352 1.00 88.44 126 GLY A C 1
ATOM 1001 O O . GLY A 1 126 ? -17.495 -12.783 -7.019 1.00 88.44 126 GLY A O 1
ATOM 1002 N N . ILE A 1 127 ? -15.253 -12.924 -7.110 1.00 85.75 127 ILE A N 1
ATOM 1003 C CA . ILE A 1 127 ? -15.156 -14.218 -6.414 1.00 85.75 127 ILE A CA 1
ATOM 1004 C C . ILE A 1 127 ? -15.675 -14.089 -4.979 1.00 85.75 127 ILE A C 1
ATOM 1006 O O . ILE A 1 127 ? -16.510 -14.886 -4.556 1.00 85.75 127 ILE A O 1
ATOM 1010 N N . ILE A 1 128 ? -15.227 -13.068 -4.239 1.00 84.88 128 ILE A N 1
ATOM 1011 C CA . ILE A 1 128 ? -15.686 -12.814 -2.865 1.00 84.88 128 ILE A CA 1
ATOM 1012 C C . ILE A 1 128 ? -17.204 -12.598 -2.842 1.00 84.88 128 ILE A C 1
ATOM 1014 O O . ILE A 1 128 ? -17.890 -13.165 -1.994 1.00 84.88 128 ILE A O 1
ATOM 1018 N N . LEU A 1 129 ? -17.739 -11.828 -3.794 1.00 88.56 129 LEU A N 1
ATOM 1019 C CA . LEU A 1 129 ? -19.173 -11.593 -3.925 1.00 88.56 129 LEU A CA 1
ATOM 1020 C C . LEU A 1 129 ? -19.940 -12.892 -4.198 1.00 88.56 129 LEU A C 1
ATOM 1022 O O . LEU A 1 129 ? -20.973 -13.111 -3.574 1.00 88.56 129 LEU A O 1
ATOM 1026 N N . ALA A 1 130 ? -19.434 -13.771 -5.065 1.00 88.19 130 ALA A N 1
ATOM 1027 C CA . ALA A 1 130 ? -20.049 -15.073 -5.322 1.00 88.19 130 ALA A CA 1
ATOM 1028 C C . ALA A 1 130 ? -20.047 -15.964 -4.067 1.00 88.19 130 ALA A C 1
ATOM 1030 O O . ALA A 1 130 ? -21.062 -16.581 -3.749 1.00 88.19 130 ALA A O 1
ATOM 1031 N N . VAL A 1 131 ? -18.941 -15.983 -3.314 1.00 88.75 131 VAL A N 1
ATOM 1032 C CA . VAL A 1 131 ? -18.845 -16.713 -2.041 1.00 88.75 131 VAL A CA 1
ATOM 1033 C C . VAL A 1 131 ? -19.859 -16.181 -1.028 1.00 88.75 131 VAL A C 1
ATOM 1035 O O . VAL A 1 131 ? -20.587 -16.970 -0.430 1.00 88.75 131 VAL A O 1
ATOM 1038 N N . PHE A 1 132 ? -19.966 -14.859 -0.869 1.00 84.19 132 PHE A N 1
ATOM 1039 C CA . PHE A 1 132 ? -20.968 -14.242 0.006 1.00 84.19 132 PHE A CA 1
ATOM 1040 C C . PHE A 1 132 ? -22.394 -14.551 -0.446 1.00 84.19 132 PHE A C 1
ATOM 1042 O O . PHE A 1 132 ? -23.233 -14.900 0.379 1.00 84.19 132 PHE A O 1
ATOM 1049 N N . ALA A 1 133 ? -22.659 -14.463 -1.749 1.00 86.56 133 ALA A N 1
ATOM 1050 C CA . ALA A 1 133 ? -23.968 -14.750 -2.312 1.00 86.56 133 ALA A CA 1
ATOM 1051 C C . ALA A 1 133 ? -24.382 -16.209 -2.106 1.00 86.56 133 ALA A C 1
ATOM 1053 O O . ALA A 1 133 ? -25.565 -16.454 -1.965 1.00 86.56 133 ALA A O 1
ATOM 1054 N N . VAL A 1 134 ? -23.452 -17.167 -2.061 1.00 88.25 134 VAL A N 1
ATOM 1055 C CA . VAL A 1 134 ? -23.765 -18.572 -1.749 1.00 88.25 134 VAL A CA 1
ATOM 1056 C C . VAL A 1 134 ? -23.880 -18.800 -0.238 1.00 88.25 134 VAL A C 1
ATOM 1058 O O . VAL A 1 134 ? -24.783 -19.501 0.207 1.00 88.25 134 VAL A O 1
ATOM 1061 N N . ALA A 1 135 ? -22.987 -18.209 0.560 1.00 86.62 135 ALA A N 1
ATOM 1062 C CA . ALA A 1 135 ? -22.910 -18.454 2.001 1.00 86.62 135 ALA A CA 1
ATOM 1063 C C . ALA A 1 135 ? -23.972 -17.705 2.828 1.00 86.62 135 ALA A C 1
ATOM 1065 O O . ALA A 1 135 ? -24.340 -18.173 3.901 1.00 86.62 135 ALA A O 1
ATOM 1066 N N . PHE A 1 136 ? -24.465 -16.558 2.348 1.00 74.31 136 PHE A N 1
ATOM 1067 C CA . PHE A 1 136 ? -25.416 -15.690 3.059 1.00 74.31 136 PHE A CA 1
ATOM 1068 C C . PHE A 1 136 ? -26.780 -15.586 2.361 1.00 74.31 136 PHE A C 1
ATOM 1070 O O . PHE A 1 136 ? -27.538 -14.646 2.603 1.00 74.31 136 PHE A O 1
ATOM 1077 N N . TRP A 1 137 ? -27.131 -16.555 1.510 1.00 68.56 137 TRP A N 1
ATOM 1078 C CA . TRP A 1 137 ? -28.450 -16.623 0.874 1.00 68.56 137 TRP A CA 1
ATOM 1079 C C . TRP A 1 137 ? -29.522 -17.207 1.794 1.00 68.56 137 TRP A C 1
ATOM 1081 O O . TRP A 1 137 ? -30.275 -18.089 1.392 1.00 68.56 137 TRP A O 1
ATOM 1091 N N . ASP A 1 138 ? -29.602 -16.727 3.033 1.00 69.12 138 ASP A N 1
ATOM 1092 C CA . ASP A 1 138 ? -30.708 -17.073 3.917 1.00 69.12 138 ASP A CA 1
ATOM 1093 C C . ASP A 1 138 ? -31.493 -15.813 4.277 1.00 69.12 138 ASP A C 1
ATOM 1095 O O . ASP A 1 138 ? -30.937 -14.782 4.664 1.00 69.12 138 ASP A O 1
ATOM 1099 N N . LYS A 1 139 ? -32.806 -15.862 4.030 1.00 62.12 139 LYS A N 1
ATOM 1100 C CA . LYS A 1 139 ? -33.685 -14.693 4.116 1.00 62.12 139 LYS A CA 1
ATOM 1101 C C . LYS A 1 139 ? -33.716 -14.182 5.551 1.00 62.12 139 LYS A C 1
ATOM 1103 O O . LYS A 1 139 ? -34.062 -14.926 6.464 1.00 62.12 139 LYS A O 1
ATOM 1108 N N . ALA A 1 140 ? -33.457 -12.888 5.727 1.00 55.88 140 ALA A N 1
ATOM 1109 C CA . ALA A 1 140 ? -33.740 -12.185 6.969 1.00 55.88 140 ALA A CA 1
ATOM 1110 C C . ALA A 1 140 ? -35.217 -12.396 7.343 1.00 55.88 140 ALA A C 1
ATOM 1112 O O . ALA A 1 140 ? -36.112 -11.806 6.735 1.00 55.88 140 ALA A O 1
ATOM 1113 N N . LYS A 1 141 ? -35.482 -13.265 8.323 1.00 48.69 141 LYS A N 1
ATOM 1114 C CA . LYS A 1 141 ? -36.773 -13.300 9.001 1.00 48.69 141 LYS A CA 1
ATOM 1115 C C . LYS A 1 141 ? -36.901 -12.000 9.779 1.00 48.69 141 LYS A C 1
ATOM 1117 O O . LYS A 1 141 ? -36.138 -11.736 10.703 1.00 48.69 141 LYS A O 1
ATOM 1122 N N . THR A 1 142 ? -37.850 -11.179 9.358 1.00 53.12 142 THR A N 1
ATOM 1123 C CA . THR A 1 142 ? -38.308 -10.015 10.105 1.00 53.12 142 THR A CA 1
ATOM 1124 C C . THR A 1 142 ? -39.134 -10.535 11.280 1.00 53.12 142 THR A C 1
ATOM 1126 O O . THR A 1 142 ? -40.334 -10.727 11.142 1.00 53.12 142 THR A O 1
ATOM 1129 N N . GLU A 1 143 ? -38.489 -10.856 12.401 1.00 50.59 143 GLU A N 1
ATOM 1130 C CA . GLU A 1 143 ? -39.192 -11.099 13.665 1.00 50.59 143 GLU A CA 1
ATOM 1131 C C . GLU A 1 143 ? -39.218 -9.779 14.458 1.00 50.59 143 GLU A C 1
ATOM 1133 O O . GLU A 1 143 ? -38.219 -9.332 15.016 1.00 50.59 143 GLU A O 1
ATOM 1138 N N . ASP A 1 144 ? -40.366 -9.103 14.353 1.00 50.22 144 ASP A N 1
ATOM 1139 C CA . ASP A 1 144 ? -41.084 -8.371 15.403 1.00 50.22 144 ASP A CA 1
ATOM 1140 C C . ASP A 1 144 ? -40.282 -7.468 16.361 1.00 50.22 144 ASP A C 1
ATOM 1142 O O . ASP A 1 144 ? -40.256 -7.677 17.569 1.00 50.22 144 ASP A O 1
ATOM 1146 N N . VAL A 1 145 ? -39.717 -6.369 15.850 1.00 50.19 145 VAL A N 1
ATOM 1147 C CA . VAL A 1 145 ? -39.203 -5.259 16.693 1.00 50.19 145 VAL A CA 1
ATOM 1148 C C . VAL A 1 145 ? -40.282 -4.184 16.956 1.00 50.19 145 VAL A C 1
ATOM 1150 O O . VAL A 1 145 ? -40.077 -3.250 17.731 1.00 50.19 145 VAL A O 1
ATOM 1153 N N . SER A 1 146 ? -41.473 -4.296 16.353 1.00 46.84 146 SER A N 1
ATOM 1154 C CA . SER A 1 146 ? -42.509 -3.257 16.477 1.00 46.84 146 SER A CA 1
ATOM 1155 C C . SER A 1 146 ? -43.271 -3.276 17.807 1.00 46.84 146 SER A C 1
ATOM 1157 O O . SER A 1 146 ? -43.810 -2.244 18.189 1.00 46.84 146 SER A O 1
ATOM 1159 N N . ALA A 1 147 ? -43.299 -4.393 18.543 1.00 50.84 147 ALA A N 1
ATOM 1160 C CA . ALA A 1 147 ? -44.152 -4.518 19.730 1.00 50.84 147 ALA A CA 1
ATOM 1161 C C . ALA A 1 147 ? -43.571 -3.864 21.003 1.00 50.84 147 ALA A C 1
ATOM 1163 O O . ALA A 1 147 ? -44.324 -3.319 21.807 1.00 50.84 147 ALA A O 1
ATOM 1164 N N . GLU A 1 148 ? -42.246 -3.856 21.190 1.00 52.19 148 GLU A N 1
ATOM 1165 C CA . GLU A 1 148 ? -41.623 -3.256 22.387 1.00 52.19 148 GLU A CA 1
ATOM 1166 C C . GLU A 1 148 ? -41.510 -1.727 22.306 1.00 52.19 148 GLU A C 1
ATOM 1168 O O . GLU A 1 148 ? -41.570 -1.041 23.327 1.00 52.19 148 GLU A O 1
ATOM 1173 N N . THR A 1 149 ? -41.403 -1.173 21.093 1.00 51.59 149 THR A N 1
ATOM 1174 C CA . THR A 1 149 ? -41.246 0.279 20.899 1.00 51.59 149 THR A CA 1
ATOM 1175 C C . THR A 1 149 ? -42.563 1.031 21.123 1.00 51.59 149 THR A C 1
ATOM 1177 O O . THR A 1 149 ? -42.554 2.163 21.603 1.00 51.59 149 THR A O 1
ATOM 1180 N N . GLU A 1 150 ? -43.709 0.403 20.845 1.00 49.38 150 GLU A N 1
ATOM 1181 C CA . GLU A 1 150 ? -45.029 1.028 21.011 1.00 49.38 150 GLU A CA 1
ATOM 1182 C C . GLU A 1 150 ? -45.504 1.053 22.476 1.00 49.38 150 GLU A C 1
ATOM 1184 O O . GLU A 1 150 ? -46.158 2.009 22.894 1.00 49.38 150 GLU A O 1
ATOM 1189 N N . ALA A 1 151 ? -45.112 0.065 23.290 1.00 52.47 151 ALA A N 1
ATOM 1190 C CA . ALA A 1 151 ? -45.470 0.005 24.711 1.00 52.47 151 ALA A CA 1
ATOM 1191 C C . ALA A 1 151 ? -44.687 1.009 25.582 1.00 52.47 151 ALA A C 1
ATOM 1193 O O . ALA A 1 151 ? -45.208 1.494 26.583 1.00 52.47 151 ALA A O 1
ATOM 1194 N N . ALA A 1 152 ? -43.455 1.363 25.196 1.00 54.47 152 ALA A N 1
ATOM 1195 C CA . ALA A 1 152 ? -42.630 2.335 25.921 1.00 54.47 152 ALA A CA 1
ATOM 1196 C C . ALA A 1 152 ? -42.959 3.806 25.583 1.00 54.47 152 ALA A C 1
ATOM 1198 O O . ALA A 1 152 ? -42.523 4.713 26.292 1.00 54.47 152 ALA A O 1
ATOM 1199 N N . ALA A 1 153 ? -43.708 4.050 24.502 1.00 54.91 153 ALA A N 1
ATOM 1200 C CA . ALA A 1 153 ? -43.989 5.386 23.976 1.00 54.91 153 ALA A CA 1
ATOM 1201 C C . ALA A 1 153 ? -45.302 6.006 24.480 1.00 54.91 153 ALA A C 1
ATOM 1203 O O . ALA A 1 153 ? -45.561 7.169 24.179 1.00 54.91 153 ALA A O 1
ATOM 1204 N N . GLN A 1 154 ? -46.129 5.275 25.235 1.00 57.09 154 GLN A N 1
ATOM 1205 C CA . GLN A 1 154 ? -47.328 5.837 25.860 1.00 57.09 154 GLN A CA 1
ATOM 1206 C C . GLN A 1 154 ? -46.949 6.425 27.230 1.00 57.09 154 GLN A C 1
ATOM 1208 O O . GLN A 1 154 ? -46.698 5.668 28.169 1.00 57.09 154 GLN A O 1
ATOM 1213 N N . PRO A 1 155 ? -46.871 7.762 27.381 1.00 53.72 155 PRO A N 1
ATOM 1214 C CA . PRO A 1 155 ? -46.665 8.361 28.686 1.00 53.72 155 PRO A CA 1
ATOM 1215 C C . PRO A 1 155 ? -47.935 8.139 29.504 1.00 53.72 155 PRO A C 1
ATOM 1217 O O . PRO A 1 155 ? -49.038 8.374 29.014 1.00 53.72 155 PRO A O 1
ATOM 1220 N N . SER A 1 156 ? -47.773 7.690 30.747 1.00 62.59 156 SER A N 1
ATOM 1221 C CA . SER A 1 156 ? -48.834 7.567 31.745 1.00 62.59 156 SER A CA 1
ATOM 1222 C C . SER A 1 156 ? -49.628 8.875 31.854 1.00 62.59 156 SER A C 1
ATOM 1224 O O . SER A 1 156 ? -49.197 9.822 32.515 1.00 62.59 156 SER A O 1
ATOM 1226 N N . LEU A 1 157 ? -50.771 8.932 31.177 1.00 61.25 157 LEU A N 1
ATOM 1227 C CA . LEU A 1 157 ? -51.794 9.948 31.357 1.00 61.25 157 LEU A CA 1
ATOM 1228 C C . LEU A 1 157 ? -52.920 9.314 32.163 1.00 61.25 157 LEU A C 1
ATOM 1230 O O . LEU A 1 157 ? -53.851 8.769 31.581 1.00 61.25 157 LEU A O 1
ATOM 1234 N N . GLU A 1 158 ? -52.850 9.411 33.487 1.00 54.78 158 GLU A N 1
ATOM 1235 C CA . GLU A 1 158 ? -54.053 9.349 34.317 1.00 54.78 158 GLU A CA 1
ATOM 1236 C C . GLU A 1 158 ? -54.021 10.496 35.351 1.00 54.78 158 GLU A C 1
ATOM 1238 O O . GLU A 1 158 ? -52.938 10.806 35.861 1.00 54.78 158 GLU A O 1
ATOM 1243 N N . PRO A 1 159 ? -55.161 11.184 35.571 1.00 58.62 159 PRO A N 1
ATOM 1244 C CA . PRO A 1 159 ? -55.294 12.370 36.425 1.00 58.62 159 PRO A CA 1
ATOM 1245 C C . PRO A 1 159 ? -55.318 12.080 37.933 1.00 58.62 159 PRO A C 1
ATOM 1247 O O . PRO A 1 159 ? -55.722 10.965 38.331 1.00 58.62 159 PRO A O 1
#

pLDDT: mean 70.94, std 11.75, range [46.84, 89.75]

Foldseek 3Di:
DVCVCLVVLLVVLVVPDDPVCSVVSSVVVCCVVVPVVVVVVCCLLPVQDDPNRGSCPQDPNFSPPPCCVVVVVVQCVVVDPDDDDPVRVVVCVVVVDDPPPDDVVSVVVSVVCPVSNVVVVVVVVVVVVVVCCVVVPDDPDPPDPPPVVVVVPDPDDDD

Radius of gyration: 26.39 Å; chains: 1; bounding box: 77×46×65 Å

Sequence (159 aa):
CYDFFFVTGFMYTDQKAPKDIRGQAQSLLVFLTQGVGMFFGYRIAFGGEFAGIPLDWTLFGYGKQVDSGAYVDALKEARGEQSFTFVESLQQMVNRTLPDSLDQELVSSTMSQWESFWVFPAIMAGIILAVFAVAFWDKAKTEDVSAETEAAAQPSLEP